Protein AF-A0A392TYK4-F1 (afdb_monomer)

Sequence (54 aa):
MERDLEELKKFPQYFGFSLEKRIVPRHLHLKERGVRIPLNRMLMWGDDKFYAKW

pLDDT: mean 94.57, std 4.36, range [70.12, 97.75]

Foldseek 3Di:
DPDDPVLCVVPVCLVVDDVVPAVVVLVVVCVVVVHDDRPCLRGVDDPVVSVVVD

Secondary structure (DSSP, 8-state):
----HHHHHH-GGGGGS-IIIIIHHHHHHHHHTT----HHHHHHS-HHHHHHH-

InterPro domains:
  IPR003690 Transcription termination factor, mitochondrial/chloroplastic [PF02536] (1-50)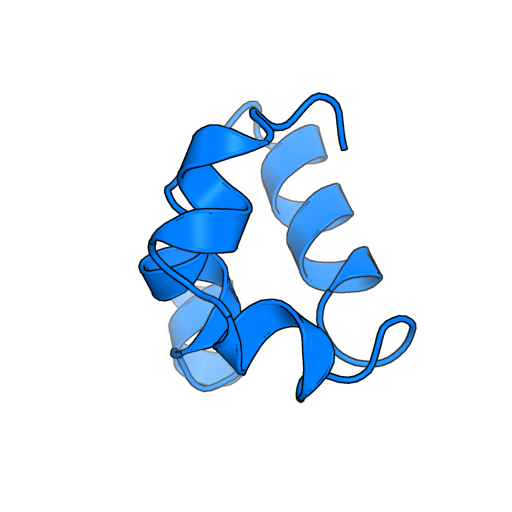
  IPR003690 Transcription termination factor, mitochondrial/chloroplastic [SM00733] (5-36)
  IPR038538 MTERF superfamily, mitochondrial/chloroplastic [G3DSA:1.25.70.10] (1-54)

Organism: NCBI:txid97028

Mean predicted aligned error: 2.44 Å

Solvent-accessible surface area (backbone atoms only — not comparable to full-atom values): 3530 Å² total; per-residue (Å²): 130,101,68,62,70,68,58,45,73,78,39,62,66,61,78,75,52,50,56,77,85,46,52,50,57,56,48,51,61,28,54,79,69,73,54,86,76,58,66,66,71,70,64,72,49,56,67,72,65,43,64,75,73,102

Structure (mmCIF, N/CA/C/O backbone):
data_AF-A0A392TYK4-F1
#
_entry.id   AF-A0A392TYK4-F1
#
loop_
_atom_site.group_PDB
_atom_site.id
_atom_site.type_symbol
_atom_site.label_atom_id
_atom_site.label_alt_id
_atom_site.label_comp_id
_atom_site.label_asym_id
_atom_site.label_entity_id
_atom_site.label_seq_id
_atom_site.pdbx_PDB_ins_code
_atom_site.Cartn_x
_atom_site.Cartn_y
_atom_site.Cartn_z
_atom_site.occupancy
_atom_site.B_iso_or_equiv
_atom_site.auth_seq_id
_atom_site.auth_comp_id
_atom_site.auth_asym_id
_atom_site.auth_atom_id
_atom_site.pdbx_PDB_model_num
ATOM 1 N N . MET A 1 1 ? -3.136 9.041 2.328 1.00 70.12 1 MET A N 1
ATOM 2 C CA . MET A 1 1 ? -4.080 7.980 2.735 1.00 70.12 1 MET A CA 1
ATOM 3 C C . MET A 1 1 ? -4.631 8.325 4.104 1.00 70.12 1 MET A C 1
ATOM 5 O O . MET A 1 1 ? -3.918 8.182 5.083 1.00 70.12 1 MET A O 1
ATOM 9 N N . GLU A 1 2 ? -5.870 8.789 4.182 1.00 83.06 2 GLU A N 1
ATOM 10 C CA . GLU A 1 2 ? -6.565 9.074 5.448 1.00 83.06 2 GLU A CA 1
ATOM 11 C C . GLU A 1 2 ? -7.104 7.762 6.048 1.00 83.06 2 GLU A C 1
ATOM 13 O O . GLU A 1 2 ? -8.315 7.531 6.118 1.00 83.06 2 GLU A O 1
ATOM 18 N N . ARG A 1 3 ? -6.193 6.829 6.350 1.00 85.12 3 ARG A N 1
ATOM 19 C CA . ARG A 1 3 ? -6.509 5.496 6.885 1.00 85.12 3 ARG A CA 1
ATOM 20 C C . ARG A 1 3 ? -6.345 5.461 8.403 1.00 85.12 3 ARG A C 1
ATOM 22 O O . ARG A 1 3 ? -5.562 6.218 8.962 1.00 85.12 3 ARG A O 1
ATOM 29 N N . ASP A 1 4 ? -7.104 4.572 9.036 1.00 89.44 4 ASP A N 1
ATOM 30 C CA . ASP A 1 4 ? -7.115 4.386 10.486 1.00 89.44 4 ASP A CA 1
ATOM 31 C C . ASP A 1 4 ? -5.871 3.603 10.944 1.00 89.44 4 ASP A C 1
ATOM 33 O O . ASP A 1 4 ? -5.478 2.620 10.309 1.00 89.44 4 ASP A O 1
ATOM 37 N N . LEU A 1 5 ? -5.260 4.012 12.059 1.00 90.31 5 LEU A N 1
ATOM 38 C CA . LEU A 1 5 ? -4.123 3.314 12.672 1.00 90.31 5 LEU A CA 1
ATOM 39 C C . LEU A 1 5 ? -4.470 1.872 13.067 1.00 90.31 5 LEU A C 1
ATOM 41 O O . LEU A 1 5 ? -3.619 0.985 13.007 1.00 90.31 5 LEU A O 1
ATOM 45 N N . GLU A 1 6 ? -5.716 1.614 13.443 1.00 93.25 6 GLU A N 1
ATOM 46 C CA . GLU A 1 6 ? -6.195 0.288 13.810 1.00 93.25 6 GLU A CA 1
ATOM 47 C C . GLU A 1 6 ? -6.195 -0.675 12.612 1.00 93.25 6 GLU A C 1
ATOM 49 O O . GLU A 1 6 ? -5.979 -1.878 12.766 1.00 93.25 6 GLU A O 1
ATOM 54 N N . GLU A 1 7 ? -6.360 -0.152 11.393 1.00 92.62 7 GLU A N 1
ATOM 55 C CA . GLU A 1 7 ? -6.241 -0.942 10.166 1.00 92.62 7 GLU A CA 1
ATOM 56 C C . GLU A 1 7 ? -4.798 -1.423 9.948 1.00 92.62 7 GLU A C 1
ATOM 58 O O . GLU A 1 7 ? -4.583 -2.566 9.541 1.00 92.62 7 GLU A O 1
ATOM 63 N N . LEU A 1 8 ? -3.809 -0.587 10.281 1.00 92.19 8 LEU A N 1
ATOM 64 C CA . LEU A 1 8 ? -2.390 -0.945 10.197 1.00 92.19 8 LEU A CA 1
ATOM 65 C C . LEU A 1 8 ? -2.010 -2.006 11.231 1.00 92.19 8 LEU A C 1
ATOM 67 O O . LEU A 1 8 ? -1.293 -2.946 10.897 1.00 92.19 8 LEU A O 1
ATOM 71 N N . LYS A 1 9 ? -2.530 -1.911 12.462 1.00 93.12 9 LYS A N 1
ATOM 72 C CA . LYS A 1 9 ? -2.297 -2.938 13.493 1.00 93.12 9 LYS A CA 1
ATOM 73 C C . LYS A 1 9 ? -2.849 -4.303 13.084 1.00 93.12 9 LYS A C 1
ATOM 75 O O . LYS A 1 9 ? -2.219 -5.321 13.348 1.00 93.12 9 LYS A O 1
ATOM 80 N N . LYS A 1 10 ? -4.011 -4.324 12.424 1.00 94.88 10 LYS A N 1
ATOM 81 C CA . LYS A 1 10 ? -4.643 -5.554 1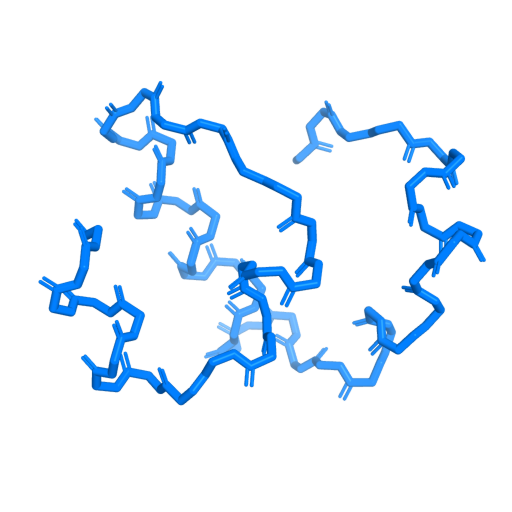1.916 1.00 94.88 10 LYS A CA 1
ATOM 82 C C . LYS A 1 10 ? -3.952 -6.113 10.672 1.00 94.88 10 LYS A C 1
ATOM 84 O O . LYS A 1 10 ? -4.137 -7.286 10.355 1.00 94.88 10 LYS A O 1
ATOM 89 N N . PHE A 1 11 ? -3.176 -5.295 9.964 1.00 95.81 11 PHE A N 1
ATOM 90 C CA . PHE A 1 11 ? -2.482 -5.684 8.740 1.00 95.81 11 PHE A CA 1
ATOM 91 C C . PHE A 1 11 ? -1.033 -5.162 8.711 1.00 95.81 11 PHE A C 1
ATOM 93 O O . PHE A 1 11 ? -0.684 -4.320 7.876 1.00 95.81 11 PHE A O 1
ATOM 100 N N . PRO A 1 12 ? -0.153 -5.673 9.593 1.00 94.69 12 PRO A N 1
ATOM 101 C CA . PRO A 1 12 ? 1.236 -5.223 9.674 1.00 94.69 12 PRO A CA 1
ATOM 102 C C . PRO A 1 12 ? 2.038 -5.525 8.397 1.00 94.69 12 PRO A C 1
ATOM 104 O O . PRO A 1 12 ? 3.025 -4.846 8.118 1.00 94.69 12 PRO A O 1
ATOM 107 N N . GLN A 1 13 ? 1.593 -6.480 7.565 1.00 95.69 13 GLN A N 1
ATOM 108 C CA . GLN A 1 13 ? 2.205 -6.778 6.262 1.00 95.69 13 GLN A CA 1
ATOM 109 C C . GLN A 1 13 ? 2.193 -5.576 5.310 1.00 95.69 13 GLN A C 1
ATOM 111 O O . GLN A 1 13 ? 2.945 -5.575 4.339 1.00 95.69 13 GLN A O 1
ATOM 116 N N . TYR A 1 14 ? 1.384 -4.547 5.589 1.00 95.06 14 TYR A N 1
ATOM 117 C CA . TYR A 1 14 ? 1.414 -3.262 4.894 1.00 95.06 14 TYR A CA 1
ATOM 118 C C . TYR A 1 14 ? 2.844 -2.749 4.666 1.00 95.06 14 TYR A C 1
ATOM 120 O O . TYR A 1 14 ? 3.190 -2.376 3.546 1.00 95.06 14 TYR A O 1
ATOM 128 N N . PHE A 1 15 ? 3.688 -2.802 5.702 1.00 94.44 15 PHE A N 1
ATOM 129 C CA . PHE A 1 15 ? 5.064 -2.297 5.658 1.00 94.44 15 PHE A CA 1
ATOM 130 C C . PHE A 1 15 ? 6.011 -3.144 4.797 1.00 94.44 15 PHE A C 1
ATOM 132 O O . PHE A 1 15 ? 7.106 -2.697 4.474 1.00 94.44 15 PHE A O 1
ATOM 139 N N . GLY A 1 16 ? 5.593 -4.349 4.399 1.00 96.38 16 GLY A N 1
ATOM 140 C CA . GLY A 1 16 ? 6.340 -5.204 3.477 1.00 96.38 16 GLY A CA 1
ATOM 141 C C . GLY A 1 16 ? 6.105 -4.881 1.999 1.00 96.38 16 GLY A C 1
ATOM 142 O O . GLY A 1 16 ? 6.806 -5.416 1.142 1.00 96.38 16 GLY A O 1
ATOM 143 N N . PHE A 1 17 ? 5.128 -4.031 1.663 1.00 97.12 17 PHE A N 1
ATOM 144 C CA . PHE A 1 17 ? 4.852 -3.661 0.275 1.00 97.12 17 PHE A CA 1
ATOM 145 C C . PHE A 1 17 ? 5.616 -2.403 -0.140 1.00 97.12 17 PHE A C 1
ATOM 147 O O . PHE A 1 17 ? 5.754 -1.449 0.621 1.00 97.12 17 PHE A O 1
ATOM 154 N N . SER A 1 18 ? 6.061 -2.371 -1.398 1.00 97.44 18 SER A N 1
ATOM 155 C CA . SER A 1 18 ? 6.711 -1.189 -1.966 1.00 97.44 18 SER A CA 1
ATOM 156 C C . SER A 1 18 ? 5.755 0.005 -1.993 1.00 97.44 18 SER A C 1
ATOM 158 O O . SER A 1 18 ? 4.658 -0.077 -2.559 1.00 97.44 18 SER A O 1
ATOM 160 N N . LEU A 1 19 ? 6.208 1.128 -1.429 1.00 96.31 19 LEU A N 1
ATOM 161 C CA . LEU A 1 19 ? 5.458 2.378 -1.436 1.00 96.31 19 LEU A CA 1
ATOM 162 C C . LEU A 1 19 ? 5.184 2.839 -2.873 1.00 96.31 19 LEU A C 1
ATOM 164 O O . LEU A 1 19 ? 4.029 2.989 -3.264 1.00 96.31 19 LEU A O 1
ATOM 168 N N . GLU A 1 20 ? 6.242 2.980 -3.668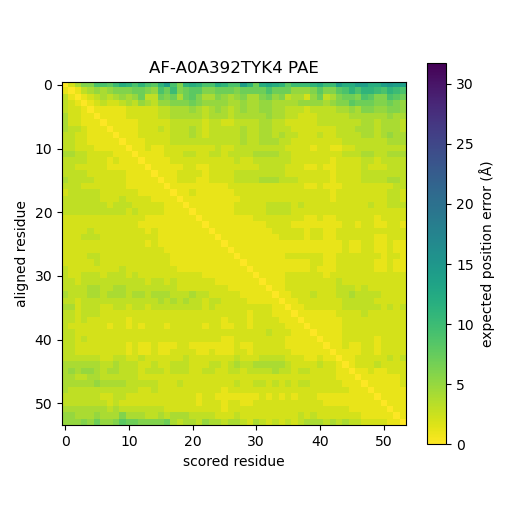 1.00 97.25 20 GLU A N 1
ATOM 169 C CA . GLU A 1 20 ? 6.178 3.501 -5.036 1.00 97.25 20 GLU A CA 1
ATOM 170 C C . GLU A 1 20 ? 5.563 2.507 -6.020 1.00 97.25 20 GLU A C 1
ATOM 172 O O . GLU A 1 20 ? 4.725 2.885 -6.833 1.00 97.25 20 GLU A O 1
ATOM 177 N N . LYS A 1 21 ? 5.938 1.223 -5.943 1.00 97.06 21 LYS A N 1
ATOM 178 C CA . LYS A 1 21 ? 5.510 0.234 -6.946 1.00 97.06 21 LYS A CA 1
ATOM 179 C C . LYS A 1 21 ? 4.132 -0.359 -6.673 1.00 97.06 21 LYS A C 1
ATOM 181 O O . LYS A 1 21 ? 3.551 -0.951 -7.575 1.00 97.06 21 LYS A O 1
ATOM 186 N N . ARG A 1 22 ? 3.607 -0.256 -5.444 1.00 97.06 22 ARG A N 1
ATOM 187 C CA . ARG A 1 22 ? 2.349 -0.926 -5.077 1.00 97.06 22 ARG A CA 1
ATOM 188 C C . ARG A 1 22 ? 1.378 -0.052 -4.297 1.00 97.06 22 ARG A C 1
ATOM 190 O O . ARG A 1 22 ? 0.222 0.045 -4.694 1.00 97.06 22 ARG A O 1
ATOM 197 N N . ILE A 1 23 ? 1.800 0.573 -3.202 1.00 97.12 23 ILE A N 1
ATOM 198 C CA . ILE A 1 23 ? 0.874 1.279 -2.300 1.00 97.12 23 ILE A CA 1
ATOM 199 C C . ILE A 1 23 ? 0.318 2.552 -2.956 1.00 97.12 23 ILE A C 1
ATOM 201 O O . ILE A 1 23 ? -0.901 2.722 -3.023 1.00 97.12 23 ILE A O 1
ATOM 205 N N . VAL A 1 24 ? 1.193 3.431 -3.452 1.00 96.94 24 VAL A N 1
ATOM 206 C CA . VAL A 1 24 ? 0.824 4.702 -4.097 1.00 96.94 24 VAL A CA 1
ATOM 207 C C . VAL A 1 24 ? -0.038 4.500 -5.350 1.00 96.94 24 VAL A C 1
ATOM 209 O O . VAL A 1 24 ? -1.138 5.056 -5.369 1.00 96.94 24 VAL A O 1
ATOM 212 N N . PRO A 1 25 ? 0.359 3.698 -6.360 1.00 97.69 25 PRO A N 1
ATOM 213 C CA . PRO A 1 25 ? -0.421 3.583 -7.595 1.00 97.69 25 PRO A CA 1
ATOM 214 C C . PRO A 1 25 ? -1.826 3.036 -7.333 1.00 97.69 25 PRO A C 1
ATOM 216 O O . PRO A 1 25 ? -2.814 3.603 -7.794 1.00 97.69 25 PRO A O 1
ATOM 219 N N . ARG A 1 26 ? -1.948 2.008 -6.485 1.00 97.56 26 ARG A N 1
ATOM 220 C CA . ARG A 1 26 ? -3.253 1.443 -6.121 1.00 97.56 26 ARG A CA 1
ATOM 221 C C . ARG A 1 26 ? -4.110 2.419 -5.314 1.00 97.56 26 ARG A C 1
ATOM 223 O O . ARG A 1 26 ? -5.333 2.379 -5.406 1.00 97.56 26 ARG A O 1
ATOM 230 N N . HIS A 1 27 ? -3.498 3.288 -4.506 1.00 96.56 27 HIS A N 1
ATOM 231 C CA . HIS A 1 27 ? -4.238 4.301 -3.753 1.00 96.56 27 HIS A CA 1
ATOM 232 C C . HIS A 1 27 ? -4.902 5.303 -4.677 1.00 96.56 27 HIS A C 1
ATOM 234 O O . HIS A 1 27 ? -6.087 5.584 -4.512 1.00 96.56 27 HIS A O 1
ATOM 240 N N . LEU A 1 28 ? -4.111 5.849 -5.602 1.00 96.88 28 LEU A N 1
ATOM 241 C CA . LEU A 1 28 ? -4.547 6.869 -6.542 1.00 96.88 28 LEU A CA 1
ATOM 242 C C . LEU A 1 28 ? -5.635 6.300 -7.446 1.00 96.88 28 LEU A C 1
ATOM 244 O O . LEU A 1 28 ? -6.714 6.878 -7.521 1.00 96.88 28 LEU A O 1
ATOM 248 N N . HIS A 1 29 ? -5.416 5.094 -7.970 1.00 97.12 29 HIS A N 1
ATOM 249 C CA . HIS A 1 29 ? -6.382 4.373 -8.795 1.00 97.12 29 HIS A CA 1
ATOM 250 C C . HIS A 1 29 ? -7.758 4.206 -8.130 1.00 97.12 29 HIS A C 1
ATOM 252 O O . HIS A 1 29 ? -8.795 4.405 -8.765 1.00 97.12 29 HIS A O 1
ATOM 258 N N . LEU A 1 30 ? -7.779 3.866 -6.836 1.00 96.69 30 LEU A N 1
ATOM 259 C CA . LEU A 1 30 ? -9.014 3.756 -6.051 1.00 96.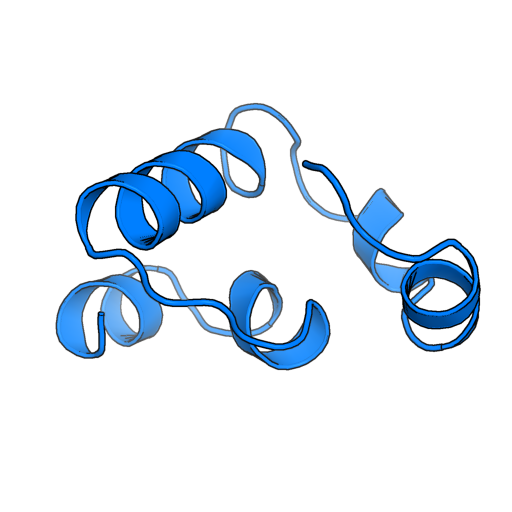69 30 LEU A CA 1
ATOM 260 C C . LEU A 1 30 ? -9.613 5.126 -5.710 1.00 96.69 30 LEU A C 1
ATOM 262 O O . LEU A 1 30 ? -10.834 5.280 -5.728 1.00 96.69 30 LEU A O 1
ATOM 266 N N . LYS A 1 31 ? -8.765 6.118 -5.411 1.00 95.75 31 LYS A N 1
ATOM 267 C CA . LYS A 1 31 ? -9.179 7.486 -5.074 1.00 95.75 31 LYS A CA 1
ATOM 268 C C . LYS A 1 31 ? -9.884 8.160 -6.251 1.00 95.75 31 LYS A C 1
ATOM 270 O O . LYS A 1 31 ? -10.933 8.757 -6.041 1.00 95.75 31 LYS A O 1
ATOM 275 N N . GLU A 1 32 ? -9.358 8.015 -7.464 1.00 96.69 32 GLU A N 1
ATOM 276 C CA . GLU A 1 32 ? -9.966 8.536 -8.699 1.00 96.69 32 GLU A CA 1
ATOM 277 C C . GLU A 1 32 ? -11.361 7.957 -8.956 1.00 96.69 32 GLU A C 1
ATOM 279 O O . GLU A 1 32 ? -12.229 8.634 -9.497 1.00 96.69 32 GLU A O 1
ATOM 284 N N . ARG A 1 33 ? -11.604 6.722 -8.506 1.00 95.75 33 ARG A N 1
ATOM 285 C CA . ARG A 1 33 ? -12.900 6.035 -8.616 1.00 95.75 33 ARG A CA 1
ATOM 286 C C . ARG A 1 33 ? -13.827 6.274 -7.426 1.00 95.75 33 ARG A C 1
ATOM 288 O O . ARG A 1 33 ? -14.933 5.743 -7.406 1.00 95.75 33 ARG A O 1
ATOM 295 N N . GLY A 1 34 ? -13.374 6.997 -6.400 1.00 95.19 34 GLY A N 1
ATOM 296 C CA . GLY A 1 34 ? -14.121 7.176 -5.152 1.00 95.19 34 GLY A CA 1
ATOM 297 C C . GLY A 1 34 ? -14.331 5.879 -4.357 1.00 95.19 34 GLY A C 1
ATOM 298 O O . GLY A 1 34 ? -15.226 5.809 -3.517 1.00 95.19 34 GLY A O 1
ATOM 299 N N . VAL A 1 35 ? -13.529 4.838 -4.603 1.00 95.12 35 VAL A N 1
ATOM 300 C CA . VAL A 1 35 ? -13.676 3.528 -3.955 1.00 95.12 35 VAL A CA 1
ATOM 301 C C . VAL A 1 35 ? -12.759 3.434 -2.738 1.00 95.12 35 VAL A C 1
ATOM 303 O O . VAL A 1 35 ? -11.554 3.663 -2.820 1.00 95.12 35 VAL A O 1
ATOM 306 N N . ARG A 1 36 ? -13.308 3.011 -1.593 1.00 93.12 36 ARG A N 1
ATOM 307 C CA . ARG A 1 36 ? -12.537 2.724 -0.375 1.00 93.12 36 ARG A CA 1
ATOM 308 C C . ARG A 1 36 ? -12.667 1.250 -0.006 1.00 93.12 36 ARG A C 1
ATOM 310 O O . ARG A 1 36 ? -13.768 0.747 0.188 1.00 93.12 36 ARG A O 1
ATOM 317 N N . ILE A 1 37 ? -11.533 0.557 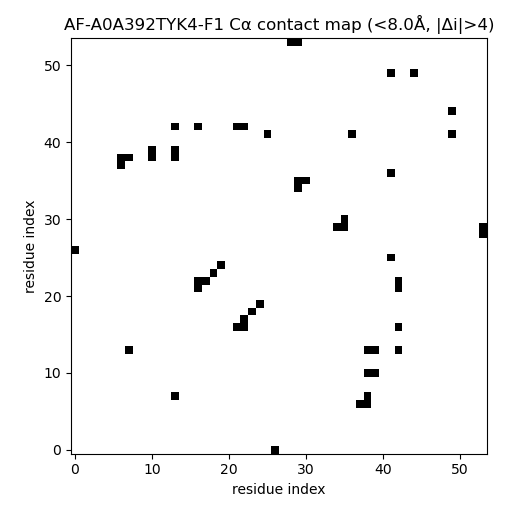0.102 1.00 94.44 37 ILE A N 1
ATOM 318 C CA . ILE A 1 37 ? -11.468 -0.859 0.494 1.00 94.44 37 ILE A CA 1
ATOM 319 C C . ILE A 1 37 ? -10.399 -1.100 1.571 1.00 94.44 37 ILE A C 1
ATOM 321 O O . ILE A 1 37 ? -9.434 -0.326 1.657 1.00 94.44 37 ILE A O 1
ATOM 325 N N . PRO A 1 38 ? -10.521 -2.189 2.353 1.00 94.75 38 PRO A N 1
ATOM 326 C CA . PRO A 1 38 ? -9.518 -2.565 3.343 1.00 94.75 38 PRO A CA 1
ATOM 327 C C . PRO A 1 38 ? -8.110 -2.791 2.758 1.00 94.75 38 PRO A C 1
ATOM 329 O O . PRO A 1 38 ? -7.977 -3.230 1.611 1.00 94.75 38 PRO A O 1
ATOM 332 N N . LEU A 1 39 ? -7.059 -2.524 3.544 1.00 95.50 39 LEU A N 1
ATOM 333 C CA . LEU A 1 39 ? -5.649 -2.647 3.134 1.00 95.50 39 LEU A CA 1
ATOM 334 C C . LEU A 1 39 ? -5.287 -4.049 2.640 1.00 95.50 39 LEU A C 1
ATOM 336 O O . LEU A 1 39 ? -4.622 -4.186 1.614 1.00 95.50 39 LEU A O 1
ATOM 340 N N . ASN A 1 40 ? -5.754 -5.090 3.328 1.00 94.75 40 ASN A N 1
ATOM 341 C CA . ASN A 1 40 ? -5.488 -6.473 2.937 1.00 94.75 40 ASN A CA 1
ATOM 342 C C . ASN A 1 40 ? -6.024 -6.770 1.524 1.00 94.75 40 ASN A C 1
ATOM 344 O O . ASN A 1 40 ? -5.313 -7.318 0.686 1.00 94.75 40 ASN A O 1
ATOM 348 N N . ARG A 1 41 ? -7.243 -6.325 1.206 1.00 94.50 41 ARG A N 1
ATOM 349 C CA . ARG A 1 41 ? -7.849 -6.478 -0.122 1.00 94.50 41 ARG A CA 1
ATOM 350 C C . ARG A 1 41 ? -7.125 -5.636 -1.170 1.00 94.50 41 ARG A C 1
ATOM 352 O O . ARG A 1 41 ? -6.930 -6.098 -2.290 1.00 94.50 41 ARG A O 1
ATOM 359 N N . MET A 1 42 ? -6.714 -4.428 -0.794 1.00 95.81 42 MET A N 1
ATOM 360 C CA . MET A 1 42 ? -5.979 -3.524 -1.671 1.00 95.81 42 MET A CA 1
ATOM 361 C C . MET A 1 42 ? -4.594 -4.062 -2.045 1.00 95.81 42 MET A C 1
ATOM 363 O O . MET A 1 42 ? -4.175 -3.875 -3.181 1.00 95.81 42 MET A O 1
ATOM 367 N N . LEU A 1 43 ? -3.870 -4.702 -1.122 1.00 96.75 43 LEU A N 1
ATOM 368 C CA . LEU A 1 43 ? -2.434 -4.972 -1.283 1.00 96.75 43 LEU A CA 1
ATOM 369 C C . LEU A 1 43 ? -2.079 -6.449 -1.490 1.00 96.75 43 LEU A C 1
ATOM 371 O O . LEU A 1 43 ? -1.057 -6.734 -2.113 1.00 96.75 43 LEU A O 1
ATOM 375 N N . MET A 1 44 ? -2.913 -7.389 -1.031 1.00 95.56 44 MET A N 1
ATOM 376 C CA . MET A 1 44 ? -2.622 -8.823 -1.177 1.00 95.56 44 MET A CA 1
ATOM 377 C C . MET A 1 44 ? -2.854 -9.355 -2.591 1.00 95.56 44 MET A C 1
ATOM 379 O O . MET A 1 44 ? -2.310 -10.394 -2.952 1.00 95.56 44 MET A O 1
ATOM 383 N N . TRP A 1 45 ? -3.694 -8.698 -3.390 1.00 93.94 45 TRP A N 1
ATOM 384 C CA . TRP A 1 45 ? -3.982 -9.172 -4.742 1.00 93.94 45 TRP A CA 1
ATOM 385 C C . TRP A 1 45 ? -2.800 -8.907 -5.674 1.00 93.94 45 TRP A C 1
ATOM 387 O O . TRP A 1 45 ? -2.111 -7.895 -5.530 1.00 93.94 45 TRP A O 1
ATOM 397 N N . GLY A 1 46 ? -2.584 -9.795 -6.647 1.00 95.31 46 GLY A N 1
ATOM 398 C CA . GLY A 1 46 ? -1.706 -9.515 -7.786 1.00 95.31 46 GLY A CA 1
ATOM 399 C C . GLY A 1 46 ? -2.210 -8.316 -8.592 1.00 95.31 46 GLY A C 1
ATOM 400 O O . GLY A 1 46 ? -3.391 -7.973 -8.505 1.00 95.31 46 GLY A O 1
ATOM 401 N N . ASP A 1 47 ? -1.314 -7.664 -9.333 1.00 96.44 47 ASP A N 1
ATOM 402 C CA . ASP A 1 47 ? -1.626 -6.429 -10.060 1.00 96.44 47 ASP A CA 1
ATOM 403 C C . ASP A 1 47 ? -2.741 -6.645 -11.095 1.00 96.44 47 ASP A C 1
ATOM 405 O O . ASP A 1 47 ? -3.752 -5.948 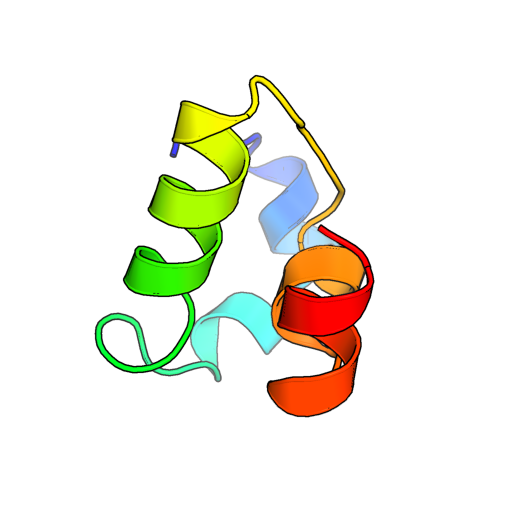-11.024 1.00 96.44 47 ASP A O 1
ATOM 409 N N . ASP A 1 48 ? -2.655 -7.688 -11.925 1.00 96.56 48 ASP A N 1
ATOM 410 C CA . ASP A 1 48 ? -3.684 -8.010 -12.931 1.00 96.56 48 ASP A CA 1
ATOM 411 C C . ASP A 1 48 ? -5.081 -8.144 -12.314 1.00 96.56 48 ASP A C 1
ATOM 413 O O . ASP A 1 48 ? -6.061 -7.567 -12.782 1.00 96.56 48 ASP A O 1
ATOM 417 N N . LYS A 1 49 ? -5.173 -8.866 -11.191 1.00 96.69 49 LYS A N 1
ATOM 418 C CA . LYS A 1 49 ? -6.443 -9.082 -10.489 1.00 96.69 49 LYS A CA 1
ATOM 419 C C . LYS A 1 49 ? -6.959 -7.805 -9.826 1.00 96.69 49 LYS A C 1
ATOM 421 O O . LYS A 1 49 ? -8.170 -7.632 -9.706 1.00 96.69 49 LYS A O 1
ATOM 426 N N . PHE A 1 50 ? -6.063 -6.951 -9.336 1.00 97.75 50 PHE A N 1
ATOM 427 C CA . PHE A 1 50 ? -6.431 -5.688 -8.708 1.00 97.75 50 PHE A CA 1
ATOM 428 C C . PHE A 1 50 ? -7.017 -4.722 -9.746 1.00 97.75 50 PHE A C 1
ATOM 430 O O . PHE A 1 50 ? -8.154 -4.291 -9.573 1.00 97.75 50 PHE A O 1
ATOM 437 N N . TYR A 1 51 ? -6.298 -4.463 -10.841 1.00 96.62 51 TYR A N 1
A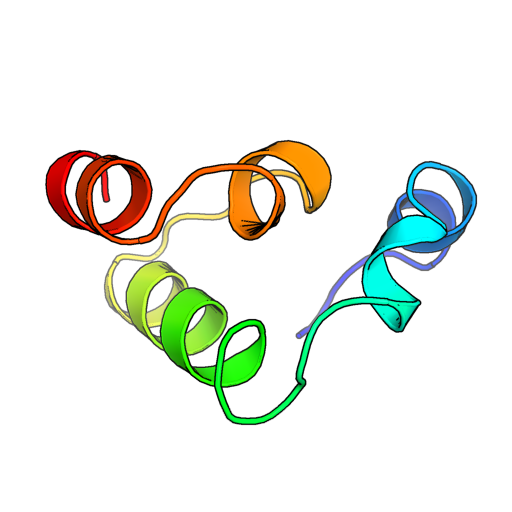TOM 438 C CA . TYR A 1 51 ? -6.705 -3.487 -11.861 1.00 96.62 51 TYR A CA 1
ATOM 439 C C . TYR A 1 51 ? -7.854 -3.963 -12.764 1.00 96.62 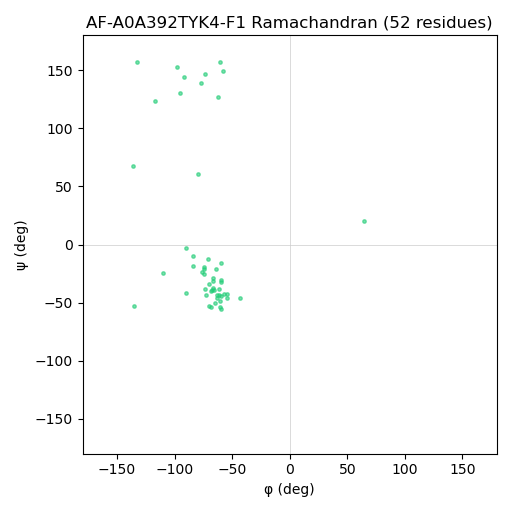51 TYR A C 1
ATOM 441 O O . TYR A 1 51 ? -8.539 -3.149 -13.372 1.00 96.62 51 TYR A O 1
ATOM 449 N N . ALA A 1 52 ? -8.097 -5.274 -12.863 1.00 96.56 52 ALA A N 1
ATOM 450 C CA . ALA A 1 52 ? -9.292 -5.784 -13.540 1.00 96.56 52 ALA A CA 1
ATOM 451 C C . ALA A 1 52 ? -10.573 -5.604 -12.702 1.00 96.56 52 ALA A C 1
ATOM 453 O O . ALA A 1 52 ? -11.678 -5.593 -13.239 1.00 96.56 52 ALA A O 1
ATOM 454 N N . LYS A 1 53 ? -10.441 -5.531 -11.372 1.00 95.81 53 LYS A N 1
ATOM 455 C CA . 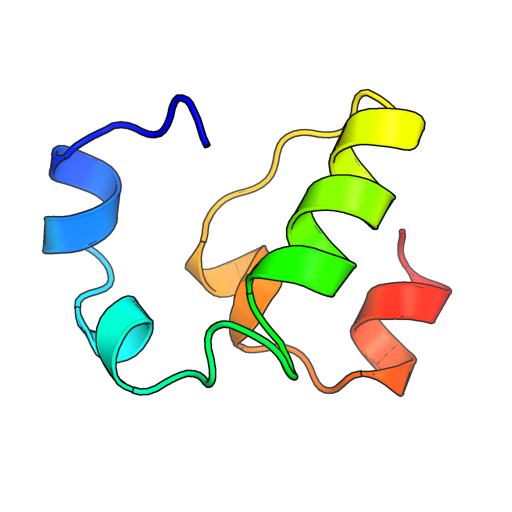LYS A 1 53 ? -11.567 -5.470 -10.426 1.00 95.81 53 LYS A CA 1
ATOM 456 C C . LYS A 1 53 ? -11.988 -4.036 -10.127 1.00 95.81 53 LYS A C 1
ATOM 458 O O . LYS A 1 53 ? -13.181 -3.774 -9.972 1.00 95.81 53 LYS A O 1
ATOM 463 N N . TRP A 1 54 ? -11.003 -3.170 -9.945 1.00 92.69 54 TRP A N 1
ATOM 464 C CA . TRP A 1 54 ? -11.148 -1.743 -9.703 1.00 92.69 54 TRP A CA 1
ATOM 465 C C . TRP A 1 54 ? -10.418 -1.064 -10.831 1.00 92.69 54 TRP A C 1
ATOM 467 O O . TRP A 1 54 ? -10.965 -0.103 -11.400 1.00 92.69 54 TRP A O 1
#

Radius of gyration: 10.62 Å; Cα contacts (8 Å, |Δi|>4): 27; chains: 1; bounding box: 21×19×27 Å